Protein AF-A0A8H3SDI6-F1 (afdb_monomer_lite)

pLDDT: mean 90.59, std 8.36, range [41.56, 97.75]

Foldseek 3Di:
DPPFQCVLVVVLCVVLAFPDKDKDADDPVNVCVCVPVDDPVRPDDDPDRMDMDIHHPDCVSVVVSCVDPSCVPPNVVVCVVPPPPVPDDDDDDDDDDQDDPRDGPPDPPD

Organism: NCBI:txid91492

Secondary structure (DSSP, 8-state):
-TTTHHHHHHHHHHHHT--EEEEEE--TTTGGGGTTT--TT-------SEEEEEE-SSTHHHHHHHT-HHIIIIIHHHHTTT--TTT-----------EETTEE-S----

InterPro domains:
  IPR009799 EthD domain [PF07110] (3-85)
  IPR011008 Dimeric alpha-beta barrel [SSF54909] (2-93)

Sequence (110 aa):
MLNTHAPLVGKLLEKYGVLHWTMTHNTNMTRPLTDGLHDEQFIYTADYHCVVQFILPDIECFAKMQEDPFYIENIKPDHERFADTEKSKFMVGYYTKLMEDGRFMWPVAG

Structure (mmCIF, N/CA/C/O backbone):
data_AF-A0A8H3SDI6-F1
#
_entry.id   AF-A0A8H3SDI6-F1
#
loop_
_atom_site.group_PDB
_atom_site.id
_atom_site.type_symbol
_atom_site.label_atom_id
_atom_site.label_alt_id
_atom_site.label_comp_id
_atom_site.label_asym_id
_atom_site.label_entity_id
_atom_site.label_seq_id
_atom_site.pdbx_PDB_ins_code
_atom_site.Cartn_x
_atom_site.Cartn_y
_atom_site.Cartn_z
_atom_site.occupancy
_atom_site.B_iso_or_equiv
_atom_site.auth_seq_id
_atom_site.auth_comp_id
_atom_site.auth_asym_id
_atom_site.auth_atom_id
_atom_site.pdbx_PDB_model_num
ATOM 1 N N . MET A 1 1 ? 5.094 -9.347 6.951 1.00 82.94 1 MET A N 1
ATOM 2 C CA . MET A 1 1 ? 4.129 -8.882 5.926 1.00 82.94 1 MET A CA 1
ATOM 3 C C . MET A 1 1 ? 2.996 -9.896 5.726 1.00 82.94 1 MET A C 1
ATOM 5 O O . MET A 1 1 ? 2.128 -9.935 6.583 1.00 82.94 1 MET A O 1
ATOM 9 N N . LEU A 1 2 ? 2.989 -10.766 4.707 1.00 89.69 2 LEU A N 1
ATOM 10 C CA . LEU A 1 2 ? 1.787 -11.554 4.350 1.00 89.69 2 LEU A CA 1
ATOM 11 C C . LEU A 1 2 ? 1.304 -12.575 5.400 1.00 89.69 2 LEU A C 1
ATOM 13 O O . LEU A 1 2 ? 0.109 -12.695 5.625 1.00 89.69 2 LEU A O 1
ATOM 17 N N . ASN A 1 3 ? 2.207 -13.287 6.076 1.00 89.56 3 ASN A N 1
ATOM 18 C CA . ASN A 1 3 ? 1.811 -14.388 6.973 1.00 89.56 3 ASN A CA 1
ATOM 19 C C . ASN A 1 3 ? 1.565 -13.961 8.429 1.00 89.56 3 ASN A C 1
ATOM 21 O O . ASN A 1 3 ? 1.172 -14.781 9.252 1.00 89.56 3 ASN A O 1
ATOM 25 N N . THR A 1 4 ? 1.838 -12.699 8.767 1.00 89.69 4 THR A N 1
ATOM 26 C CA . THR A 1 4 ? 1.809 -12.216 10.160 1.00 89.69 4 THR A CA 1
ATOM 27 C C . THR A 1 4 ? 1.082 -10.888 10.248 1.00 89.69 4 THR A C 1
ATOM 29 O O . THR A 1 4 ? 0.039 -10.801 10.881 1.00 89.69 4 THR A O 1
ATOM 32 N N . HIS A 1 5 ? 1.587 -9.877 9.543 1.00 92.00 5 HIS A N 1
ATOM 33 C CA . HIS A 1 5 ? 1.020 -8.535 9.556 1.00 92.00 5 HIS A CA 1
ATOM 34 C C . HIS A 1 5 ? -0.351 -8.489 8.874 1.00 92.00 5 HIS A C 1
ATOM 36 O O . HIS A 1 5 ? -1.305 -7.916 9.399 1.00 92.00 5 HIS A O 1
ATOM 42 N N . ALA A 1 6 ? -0.465 -9.132 7.708 1.00 94.00 6 ALA A N 1
ATOM 43 C CA . ALA A 1 6 ? -1.643 -8.983 6.871 1.00 94.00 6 ALA A CA 1
ATOM 44 C C . ALA A 1 6 ? -2.953 -9.486 7.516 1.00 94.00 6 ALA A C 1
ATOM 46 O O . ALA A 1 6 ? -3.941 -8.754 7.469 1.00 94.00 6 ALA A O 1
ATOM 47 N N . PRO A 1 7 ? -2.987 -10.656 8.187 1.00 93.00 7 PRO A N 1
ATOM 48 C CA . PRO A 1 7 ? -4.182 -11.109 8.899 1.00 93.00 7 PRO A CA 1
ATOM 49 C C . PRO A 1 7 ? -4.605 -10.198 10.059 1.00 93.00 7 PRO A C 1
ATOM 51 O O . PRO A 1 7 ? -5.790 -10.145 10.387 1.00 93.00 7 PRO A O 1
ATOM 54 N N . LEU A 1 8 ? -3.654 -9.498 10.690 1.00 90.62 8 LEU A N 1
ATOM 55 C CA . LEU A 1 8 ? -3.934 -8.585 11.801 1.00 90.62 8 LEU A CA 1
ATOM 56 C C . LEU A 1 8 ? -4.573 -7.295 11.288 1.00 90.62 8 LEU A C 1
ATOM 58 O O . LEU A 1 8 ? -5.643 -6.907 11.754 1.00 90.62 8 LEU A O 1
ATOM 62 N N . VAL A 1 9 ? -3.941 -6.659 10.298 1.00 94.31 9 VAL A N 1
ATOM 63 C CA . VAL A 1 9 ? -4.419 -5.385 9.748 1.00 9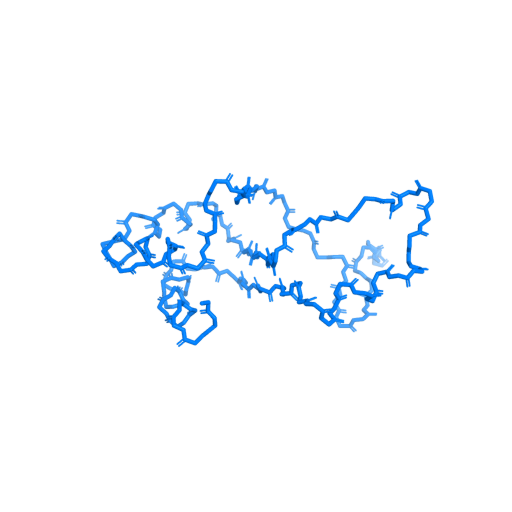4.31 9 VAL A CA 1
ATOM 64 C C . VAL A 1 9 ? -5.671 -5.558 8.897 1.00 94.31 9 VAL A C 1
ATOM 66 O O . VAL A 1 9 ? -6.555 -4.714 8.963 1.00 94.31 9 VAL A O 1
ATOM 69 N N . GLY A 1 10 ? -5.818 -6.685 8.191 1.00 95.25 10 GLY A N 1
ATOM 70 C CA . GLY A 1 10 ? -6.976 -6.967 7.340 1.00 95.25 10 GLY A 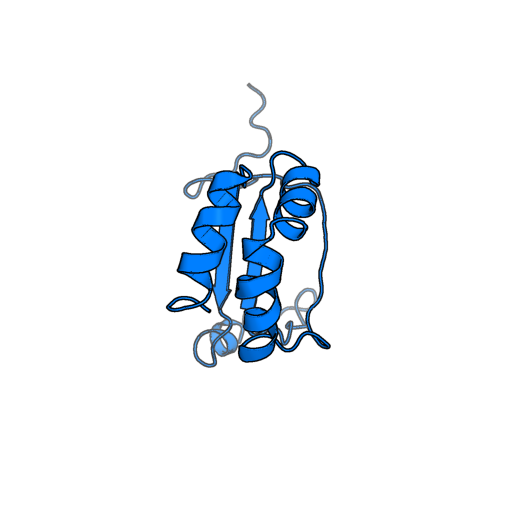CA 1
ATOM 71 C C . GLY A 1 10 ? -8.316 -6.829 8.065 1.00 95.25 10 GLY A C 1
ATOM 72 O O . GLY A 1 10 ? -9.232 -6.204 7.540 1.00 95.25 10 GLY A O 1
ATOM 73 N N . LYS A 1 11 ? -8.411 -7.321 9.308 1.00 93.56 11 LYS A N 1
ATOM 74 C CA . LYS A 1 11 ? -9.635 -7.202 10.121 1.00 93.56 11 LYS A CA 1
ATOM 75 C C . LYS A 1 11 ? -9.954 -5.760 10.511 1.00 93.56 11 LYS A C 1
ATOM 77 O O . LYS A 1 11 ? -11.121 -5.393 10.596 1.00 93.56 11 LYS A O 1
ATOM 82 N N . LEU A 1 12 ? -8.932 -4.941 10.762 1.00 95.81 12 LEU A N 1
ATOM 83 C CA . LEU A 1 12 ? -9.136 -3.523 11.049 1.00 95.81 12 LEU A CA 1
ATOM 84 C C . LEU A 1 12 ? -9.507 -2.741 9.790 1.00 95.81 12 LEU A C 1
ATOM 86 O O . LEU A 1 12 ? -10.429 -1.933 9.834 1.00 95.81 12 LEU A O 1
ATOM 90 N N . LEU A 1 13 ? -8.855 -3.019 8.662 1.00 96.31 13 LEU A N 1
ATOM 91 C CA . LEU A 1 13 ? -9.200 -2.411 7.377 1.00 96.31 13 LEU A CA 1
ATOM 92 C C . LEU A 1 13 ? -10.667 -2.688 7.019 1.00 96.31 13 LEU A C 1
ATOM 94 O O . LEU A 1 13 ? -11.389 -1.762 6.655 1.00 96.31 13 LEU A O 1
ATOM 98 N N . GLU A 1 14 ? -11.126 -3.931 7.205 1.00 96.38 14 GLU A N 1
ATOM 99 C CA . GLU A 1 14 ? -12.534 -4.311 7.047 1.00 96.38 14 GLU A CA 1
ATOM 100 C C . GLU A 1 14 ? -13.442 -3.548 8.023 1.00 96.38 14 GLU A C 1
ATOM 102 O O . GLU A 1 14 ? -14.398 -2.902 7.594 1.00 96.38 14 GLU A O 1
ATOM 107 N N . LYS A 1 15 ? -13.116 -3.554 9.325 1.00 96.81 15 LYS A N 1
ATOM 108 C CA . LYS A 1 15 ? -13.884 -2.855 10.372 1.00 96.81 15 LYS A CA 1
ATOM 109 C C . LYS A 1 15 ? -14.103 -1.372 10.057 1.00 96.81 15 LYS A C 1
ATOM 111 O O . LYS A 1 15 ? -15.176 -0.846 10.344 1.00 96.81 15 LYS A O 1
ATOM 116 N N . TYR A 1 16 ? -13.094 -0.700 9.507 1.00 97.19 16 TYR A N 1
ATOM 117 C CA . TYR A 1 16 ? -13.147 0.731 9.208 1.00 97.19 16 TYR A CA 1
ATOM 118 C C . TYR A 1 16 ? -13.610 1.048 7.778 1.00 97.19 16 TYR A C 1
ATOM 120 O O . TYR A 1 16 ? -13.789 2.217 7.449 1.00 97.19 16 TYR A O 1
ATOM 128 N N . GLY A 1 17 ? -13.897 0.038 6.952 1.00 96.75 17 GLY A N 1
ATOM 129 C CA . GLY A 1 17 ? -14.535 0.221 5.647 1.00 96.75 17 GLY A CA 1
ATOM 130 C C . GLY A 1 17 ? -13.577 0.548 4.502 1.00 96.75 17 GLY A C 1
ATOM 131 O O . GLY A 1 17 ? -13.983 1.184 3.532 1.00 96.75 17 GLY A O 1
ATOM 132 N N . VAL A 1 18 ? -12.314 0.125 4.588 1.00 97.06 18 VAL A N 1
ATOM 133 C CA . VAL A 1 18 ? -11.378 0.206 3.458 1.00 97.06 18 VAL A CA 1
ATOM 134 C C . VAL A 1 18 ? -11.906 -0.642 2.299 1.00 97.06 18 VAL A C 1
ATOM 136 O O . VAL A 1 18 ? -12.216 -1.818 2.470 1.00 97.06 18 VAL A O 1
ATOM 139 N N . LEU A 1 19 ? -12.010 -0.045 1.110 1.00 96.69 19 LEU A N 1
ATOM 140 C CA . LEU A 1 19 ? -12.671 -0.658 -0.049 1.00 96.69 19 LEU A CA 1
ATOM 141 C C . LEU A 1 19 ? -11.764 -1.635 -0.796 1.00 96.69 19 LEU A C 1
ATOM 143 O O . LEU A 1 19 ? -12.233 -2.589 -1.411 1.00 96.69 19 LEU A O 1
ATOM 147 N N . HIS A 1 20 ? -10.462 -1.367 -0.793 1.00 96.25 20 HIS A N 1
ATOM 148 C CA . HIS A 1 20 ? -9.487 -2.177 -1.504 1.00 96.25 20 HIS A CA 1
ATOM 149 C C . HIS A 1 20 ? -8.123 -2.063 -0.850 1.00 96.25 20 HIS A C 1
ATOM 151 O O . HIS A 1 20 ? -7.741 -0.989 -0.382 1.00 96.25 20 HIS A O 1
ATOM 157 N N . TRP A 1 21 ? -7.375 -3.158 -0.881 1.00 96.31 21 TRP A N 1
ATOM 158 C CA . TRP A 1 21 ? -6.016 -3.213 -0.382 1.00 96.31 21 TRP A CA 1
ATOM 159 C C . TRP A 1 21 ? -5.173 -4.155 -1.237 1.00 96.31 21 TRP A C 1
ATOM 161 O O . TRP A 1 21 ? -5.560 -5.300 -1.474 1.00 96.31 21 TRP A O 1
ATOM 171 N N . THR A 1 22 ? -4.013 -3.677 -1.684 1.00 96.06 22 THR A N 1
ATOM 172 C CA . THR A 1 22 ? -3.040 -4.471 -2.443 1.00 96.06 22 THR A CA 1
ATOM 173 C C . THR A 1 22 ? -1.627 -4.285 -1.926 1.00 96.06 22 THR A C 1
ATOM 175 O O . THR A 1 22 ? -1.280 -3.279 -1.302 1.00 96.06 22 THR A O 1
ATOM 178 N N . MET A 1 23 ? -0.796 -5.285 -2.218 1.00 95.00 23 MET A N 1
ATOM 179 C CA . MET A 1 23 ? 0.632 -5.278 -1.942 1.00 95.00 23 MET A CA 1
ATOM 180 C C . MET A 1 23 ? 1.382 -5.820 -3.157 1.00 95.00 23 MET A C 1
ATOM 182 O O . MET A 1 23 ? 1.253 -6.996 -3.498 1.00 95.00 23 MET A O 1
ATOM 186 N N . THR A 1 24 ? 2.195 -4.980 -3.786 1.00 94.62 24 THR A N 1
ATOM 187 C CA . THR A 1 24 ? 3.094 -5.385 -4.873 1.00 94.62 24 THR A CA 1
ATOM 188 C C . THR A 1 24 ? 4.495 -5.551 -4.311 1.00 94.62 24 THR A C 1
ATOM 190 O O . THR A 1 24 ? 5.046 -4.597 -3.771 1.00 94.62 24 THR A O 1
ATOM 193 N N . HIS A 1 25 ? 5.073 -6.747 -4.429 1.00 93.00 25 HIS A N 1
ATOM 194 C CA . HIS A 1 25 ? 6.406 -7.052 -3.907 1.00 93.00 25 HIS A CA 1
ATOM 195 C C . HIS A 1 25 ? 7.451 -7.000 -5.029 1.00 93.00 25 HIS A C 1
ATOM 197 O O . HIS A 1 25 ? 7.409 -7.784 -5.980 1.00 93.00 25 HIS A O 1
ATOM 203 N N . ASN A 1 26 ? 8.430 -6.111 -4.882 1.00 91.75 26 ASN A N 1
ATOM 204 C CA . ASN A 1 26 ? 9.546 -5.946 -5.809 1.00 91.75 26 ASN A CA 1
ATOM 205 C C . ASN A 1 26 ? 10.709 -6.828 -5.344 1.00 91.75 26 ASN A C 1
ATOM 207 O O . ASN A 1 26 ? 11.597 -6.404 -4.600 1.00 91.75 26 ASN A O 1
ATOM 211 N N . THR A 1 27 ? 10.656 -8.095 -5.739 1.00 90.88 27 THR A N 1
ATOM 212 C CA . THR A 1 27 ? 11.626 -9.124 -5.352 1.00 90.88 27 THR A CA 1
ATOM 213 C C . THR A 1 27 ? 12.867 -9.085 -6.242 1.00 90.88 27 THR A C 1
ATOM 215 O O . THR A 1 27 ? 12.848 -8.521 -7.335 1.00 90.88 27 THR A O 1
ATOM 218 N N . ASN A 1 28 ? 13.927 -9.785 -5.834 1.00 90.88 28 ASN A N 1
ATOM 219 C CA . ASN A 1 28 ? 15.104 -9.990 -6.685 1.00 90.88 28 ASN A CA 1
ATOM 220 C C . ASN A 1 28 ? 14.782 -10.728 -7.997 1.00 90.88 28 ASN A C 1
ATOM 222 O O . ASN A 1 28 ? 15.575 -10.659 -8.926 1.00 90.88 28 ASN A O 1
ATOM 226 N N . MET A 1 29 ? 13.635 -11.415 -8.089 1.00 91.88 29 MET A N 1
ATOM 227 C CA . MET A 1 29 ? 13.195 -12.060 -9.329 1.00 91.88 29 MET A CA 1
ATOM 228 C C . MET A 1 29 ? 12.395 -11.130 -10.241 1.00 91.88 29 MET A C 1
ATOM 230 O O . MET A 1 29 ? 12.454 -11.286 -11.454 1.00 91.88 29 MET A O 1
ATOM 234 N N . THR A 1 30 ? 11.636 -10.180 -9.684 1.00 91.19 30 THR A N 1
ATOM 235 C CA . THR A 1 30 ? 10.790 -9.279 -10.483 1.00 91.19 30 THR A CA 1
ATOM 236 C C . THR A 1 30 ? 11.515 -8.009 -10.905 1.00 91.19 30 THR A C 1
ATOM 238 O O . THR A 1 30 ? 11.199 -7.475 -11.960 1.00 91.19 30 THR A O 1
ATOM 241 N N . ARG A 1 31 ? 12.516 -7.547 -10.141 1.00 88.88 31 ARG A N 1
ATOM 242 C CA . ARG A 1 31 ? 13.315 -6.363 -10.500 1.00 88.88 31 ARG A CA 1
ATOM 243 C C . ARG A 1 31 ? 14.013 -6.490 -11.863 1.00 88.88 31 ARG A C 1
ATOM 245 O O . ARG A 1 31 ? 13.849 -5.572 -12.648 1.00 88.88 31 ARG A O 1
ATOM 252 N N . PRO A 1 32 ? 14.687 -7.603 -12.216 1.00 89.75 32 PRO A N 1
ATOM 253 C CA . PRO A 1 32 ? 15.302 -7.735 -13.541 1.00 89.75 32 PRO A CA 1
ATOM 254 C C . PRO A 1 32 ? 14.296 -7.744 -14.701 1.00 89.75 32 PRO A C 1
ATOM 256 O O . PRO A 1 32 ? 14.685 -7.581 -15.847 1.00 89.75 32 PRO A O 1
ATOM 259 N N . LEU A 1 33 ? 12.991 -7.920 -14.446 1.00 89.44 33 LEU A N 1
ATOM 260 C CA . LEU A 1 33 ? 11.977 -7.865 -15.508 1.00 89.44 33 LEU A CA 1
ATOM 261 C C . LEU A 1 33 ? 11.764 -6.445 -16.050 1.00 89.44 33 LEU A C 1
ATOM 263 O O . LEU A 1 33 ? 11.110 -6.288 -17.077 1.00 89.44 33 LEU A O 1
ATOM 267 N N . THR A 1 34 ? 12.296 -5.417 -15.379 1.00 86.00 34 THR A N 1
ATOM 268 C CA . THR A 1 34 ? 12.347 -4.061 -15.937 1.00 86.00 34 THR A CA 1
ATOM 269 C C . THR A 1 34 ? 13.465 -3.894 -16.964 1.00 86.00 34 THR A C 1
ATOM 271 O O . THR A 1 34 ? 13.460 -2.912 -17.707 1.00 86.00 34 THR A O 1
ATOM 274 N N . ASP A 1 35 ? 14.411 -4.836 -17.038 1.00 85.19 35 ASP A N 1
ATOM 275 C CA . ASP A 1 35 ? 15.512 -4.782 -17.994 1.00 85.19 35 ASP A CA 1
ATOM 276 C C . ASP A 1 35 ? 14.944 -4.836 -19.421 1.00 85.19 35 ASP A C 1
ATOM 278 O O . ASP A 1 35 ? 14.289 -5.795 -19.827 1.00 85.19 35 ASP A O 1
ATOM 282 N N . GLY A 1 36 ? 15.171 -3.768 -20.188 1.00 82.25 36 GLY A N 1
ATOM 283 C CA . GLY A 1 36 ? 14.639 -3.611 -21.545 1.00 82.25 36 GLY A CA 1
ATOM 284 C C . GLY A 1 36 ? 13.281 -2.905 -21.643 1.00 82.25 36 GLY A C 1
ATOM 285 O O . GLY A 1 36 ? 12.821 -2.680 -22.759 1.00 82.25 36 GLY A O 1
ATOM 286 N N . LEU A 1 37 ? 12.662 -2.514 -20.522 1.00 85.69 37 LEU A N 1
ATOM 287 C CA . LEU A 1 37 ? 11.465 -1.655 -20.508 1.00 85.69 37 LEU A CA 1
ATOM 288 C C . LEU A 1 37 ? 11.795 -0.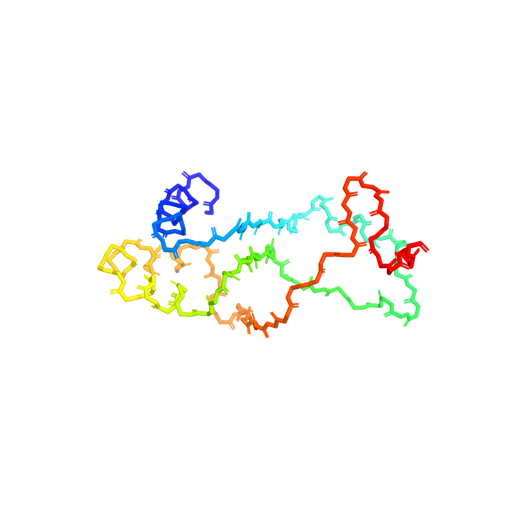161 -20.351 1.00 85.69 37 LEU A C 1
ATOM 290 O O . LEU A 1 37 ? 10.908 0.677 -20.489 1.00 85.69 37 LEU A O 1
ATOM 294 N N . HIS A 1 38 ? 13.049 0.175 -20.043 1.00 84.25 38 HIS A N 1
ATOM 295 C CA . HIS A 1 38 ? 13.489 1.559 -19.892 1.00 84.25 38 HIS A CA 1
ATOM 296 C C . HIS A 1 38 ? 13.689 2.224 -21.261 1.00 84.25 38 HIS A C 1
ATOM 298 O O . HIS A 1 38 ? 14.438 1.723 -22.101 1.00 84.25 38 HIS A O 1
ATOM 304 N N . ASP A 1 39 ? 13.069 3.384 -21.446 1.00 84.25 39 ASP A N 1
ATOM 305 C CA . ASP A 1 39 ? 13.365 4.344 -22.510 1.00 84.25 39 ASP A CA 1
ATOM 306 C C . ASP A 1 39 ? 13.776 5.693 -21.891 1.00 84.25 39 ASP A C 1
ATOM 308 O O . ASP A 1 39 ? 13.970 5.793 -20.679 1.00 84.25 39 ASP A O 1
ATOM 312 N N . GLU A 1 40 ? 13.903 6.744 -22.705 1.00 85.06 40 GLU A N 1
ATOM 313 C CA . GLU A 1 40 ? 14.267 8.091 -22.239 1.00 85.06 40 GLU A CA 1
ATOM 314 C C . GLU A 1 40 ? 13.300 8.671 -21.184 1.00 85.06 40 GLU A C 1
ATOM 316 O O . GLU A 1 40 ? 13.691 9.543 -20.409 1.00 85.06 40 GLU A O 1
ATOM 321 N N . GLN A 1 41 ? 12.055 8.189 -21.124 1.00 83.88 41 GLN A N 1
ATOM 322 C CA . GLN A 1 41 ? 11.024 8.633 -20.184 1.00 83.88 41 GLN A CA 1
ATOM 323 C C . GLN A 1 41 ? 10.988 7.786 -18.901 1.00 83.88 41 GLN A C 1
ATOM 325 O O . GLN A 1 41 ? 10.567 8.285 -17.855 1.00 83.88 41 GLN A O 1
ATOM 330 N N . PHE A 1 42 ? 11.467 6.538 -18.943 1.00 82.12 42 PHE A N 1
ATOM 331 C CA . PHE A 1 42 ? 11.409 5.579 -17.828 1.00 82.12 42 PHE A CA 1
ATOM 332 C C . PHE A 1 42 ? 12.791 5.110 -17.352 1.00 82.12 42 PHE A C 1
ATOM 334 O O . PHE A 1 42 ? 13.013 3.928 -17.103 1.00 82.12 42 PHE A O 1
ATOM 341 N N . ILE A 1 43 ? 13.731 6.045 -17.198 1.00 82.31 43 ILE A N 1
ATOM 342 C CA . ILE A 1 43 ? 15.120 5.735 -16.812 1.00 82.31 43 ILE A CA 1
ATOM 343 C C . ILE A 1 43 ? 15.323 5.437 -15.319 1.00 82.31 43 ILE A C 1
ATOM 345 O O . ILE A 1 43 ? 16.334 4.842 -14.947 1.00 82.31 43 ILE A O 1
ATOM 349 N N . TYR A 1 44 ? 14.409 5.877 -14.447 1.00 84.25 44 TYR A N 1
ATOM 350 C CA . TYR A 1 44 ? 14.570 5.752 -12.998 1.00 84.25 44 TYR A CA 1
ATOM 351 C C . TYR A 1 44 ? 13.672 4.660 -12.430 1.00 84.25 44 TYR A C 1
ATOM 353 O O . TYR A 1 44 ? 12.448 4.719 -12.537 1.00 84.25 44 TYR A O 1
ATOM 361 N N . THR A 1 45 ? 14.285 3.701 -11.744 1.00 83.50 45 THR A N 1
ATOM 362 C CA . THR A 1 45 ? 13.570 2.658 -11.012 1.00 83.50 45 THR A CA 1
ATOM 363 C C . THR A 1 45 ? 13.506 3.012 -9.531 1.00 83.50 45 THR A C 1
ATOM 365 O O . THR A 1 45 ? 14.508 3.389 -8.924 1.00 83.50 45 THR A O 1
ATOM 368 N N . ALA A 1 46 ? 12.330 2.855 -8.926 1.00 87.62 46 ALA A N 1
ATOM 369 C CA . ALA A 1 46 ? 12.189 2.998 -7.485 1.00 87.62 46 ALA A CA 1
ATOM 370 C C . ALA A 1 46 ? 12.844 1.816 -6.748 1.00 87.62 46 ALA A C 1
ATOM 372 O O . ALA A 1 46 ? 12.670 0.646 -7.106 1.00 87.62 46 ALA A O 1
ATOM 373 N N . ASP A 1 47 ? 13.563 2.104 -5.668 1.00 88.56 47 ASP A N 1
ATOM 374 C CA . ASP A 1 47 ? 14.271 1.102 -4.871 1.00 88.56 47 ASP A CA 1
ATOM 375 C C . ASP A 1 47 ? 13.384 0.432 -3.802 1.00 88.56 47 ASP A C 1
ATOM 377 O O . ASP A 1 47 ? 13.834 -0.473 -3.099 1.00 88.56 47 ASP A O 1
ATOM 381 N N . TYR A 1 48 ? 12.089 0.759 -3.737 1.00 92.00 48 TYR A N 1
ATOM 382 C CA . TYR A 1 48 ? 11.145 0.159 -2.789 1.00 92.00 48 TYR A CA 1
ATOM 383 C C . TYR A 1 48 ? 10.972 -1.352 -2.986 1.00 92.00 48 TYR A C 1
ATOM 385 O O . TYR A 1 48 ? 10.783 -1.828 -4.104 1.00 92.00 48 TYR A O 1
ATOM 393 N N . HIS A 1 49 ? 10.970 -2.105 -1.883 1.00 90.62 49 HIS A N 1
ATOM 394 C CA . HIS A 1 49 ? 10.736 -3.558 -1.868 1.00 90.62 49 HIS A CA 1
ATOM 395 C C . HIS A 1 49 ? 9.254 -3.939 -1.921 1.00 90.62 49 HIS A C 1
ATOM 397 O O . HIS A 1 49 ? 8.914 -5.066 -2.279 1.00 90.62 49 HIS A O 1
ATOM 403 N N . CYS A 1 50 ? 8.370 -3.017 -1.546 1.00 92.94 50 CYS A N 1
ATOM 404 C CA . CYS A 1 50 ? 6.934 -3.227 -1.562 1.00 92.94 50 CYS A CA 1
ATOM 405 C C . CYS A 1 50 ? 6.215 -1.907 -1.835 1.00 92.94 50 CYS A C 1
ATOM 407 O O . CYS A 1 50 ? 6.615 -0.868 -1.313 1.00 92.94 50 CYS A O 1
ATOM 409 N N . VAL A 1 51 ? 5.129 -1.969 -2.598 1.00 94.69 51 VAL A N 1
ATOM 410 C CA . VAL A 1 51 ? 4.152 -0.886 -2.736 1.00 94.69 51 VAL A CA 1
ATOM 411 C C . VAL A 1 51 ? 2.843 -1.376 -2.138 1.00 94.69 51 VAL A C 1
ATOM 413 O O . VAL A 1 51 ? 2.343 -2.428 -2.534 1.00 94.69 51 VAL A O 1
ATOM 416 N N . VAL A 1 52 ? 2.311 -0.635 -1.171 1.00 94.75 52 VAL A N 1
ATOM 417 C CA . VAL A 1 52 ? 1.011 -0.912 -0.552 1.00 94.75 52 VAL A CA 1
ATOM 418 C C . VAL A 1 52 ? 0.041 0.171 -0.994 1.00 94.75 52 VAL A C 1
ATOM 420 O O . VAL A 1 52 ? 0.374 1.352 -0.923 1.00 94.75 52 VAL A O 1
ATOM 423 N N . GLN A 1 53 ? -1.141 -0.222 -1.458 1.00 96.38 53 GLN A N 1
ATOM 424 C CA . GLN A 1 53 ? -2.179 0.723 -1.864 1.00 96.38 53 GLN A CA 1
ATOM 425 C C . GLN A 1 53 ? -3.477 0.416 -1.137 1.00 96.38 53 GLN A C 1
ATOM 427 O O . GLN A 1 53 ? -3.852 -0.747 -0.987 1.00 96.38 53 GLN A O 1
ATOM 432 N N . PHE A 1 54 ? -4.166 1.478 -0.732 1.00 97.06 54 PHE A N 1
ATOM 433 C CA . PHE A 1 54 ? -5.502 1.417 -0.166 1.00 97.06 54 PHE A CA 1
ATOM 434 C C . PHE A 1 54 ? -6.437 2.291 -0.994 1.00 97.06 54 PHE A C 1
ATOM 436 O O . PHE A 1 54 ? -6.079 3.414 -1.349 1.00 97.06 54 PHE A O 1
ATOM 443 N N . ILE A 1 55 ? -7.638 1.789 -1.274 1.00 97.12 55 ILE A N 1
ATOM 444 C CA . ILE A 1 55 ? -8.744 2.619 -1.753 1.00 97.12 55 ILE A CA 1
ATOM 445 C C . ILE A 1 55 ? -9.677 2.813 -0.574 1.00 97.12 55 ILE A C 1
ATOM 447 O O . ILE A 1 55 ? -10.180 1.849 0.005 1.00 97.12 55 ILE A O 1
ATOM 451 N N . LEU A 1 56 ? -9.871 4.071 -0.215 1.00 96.69 56 LEU A N 1
ATOM 452 C CA . LEU A 1 56 ? -10.654 4.478 0.936 1.00 96.69 56 LEU A CA 1
ATOM 453 C C . LEU A 1 56 ? -11.955 5.119 0.440 1.00 96.69 56 LEU A C 1
ATOM 455 O O . LEU A 1 56 ? -11.925 5.807 -0.583 1.00 96.69 56 LEU A O 1
ATOM 459 N N . PRO A 1 57 ? -13.083 4.934 1.145 1.00 95.81 57 PRO A N 1
ATOM 460 C CA . PRO A 1 57 ? -14.287 5.709 0.863 1.00 95.81 57 PRO A CA 1
ATOM 461 C C . PRO A 1 57 ? -14.085 7.190 1.221 1.00 95.81 57 PRO A C 1
ATOM 463 O O . PRO A 1 57 ? -14.640 8.067 0.570 1.00 95.81 57 PRO A O 1
ATOM 466 N N . ASP A 1 58 ? 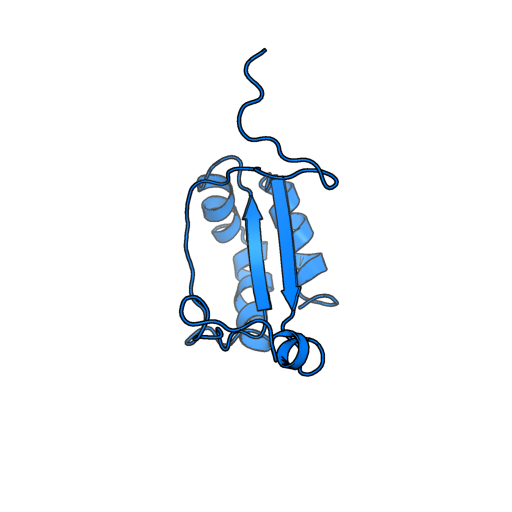-13.276 7.449 2.249 1.00 95.19 58 ASP A N 1
ATOM 467 C CA . ASP A 1 58 ? -12.852 8.760 2.729 1.00 95.19 58 ASP A CA 1
ATOM 468 C C . ASP A 1 58 ? -11.592 8.592 3.602 1.00 95.19 58 ASP A C 1
ATOM 470 O O . ASP A 1 58 ? -11.361 7.510 4.146 1.00 95.19 58 ASP A O 1
ATOM 474 N N . ILE A 1 59 ? -10.765 9.629 3.751 1.00 95.44 59 ILE A N 1
ATOM 475 C CA . ILE A 1 59 ? -9.511 9.538 4.517 1.00 95.44 59 ILE A CA 1
ATOM 476 C C . ILE A 1 59 ? -9.736 9.261 6.016 1.00 95.44 59 ILE A C 1
ATOM 478 O O . ILE A 1 59 ? -8.899 8.611 6.649 1.00 95.44 59 ILE A O 1
ATOM 482 N N . GLU A 1 60 ? -10.883 9.657 6.578 1.00 96.00 60 GLU A N 1
ATOM 483 C CA . GLU A 1 60 ? -11.202 9.488 8.000 1.00 96.00 60 GLU A CA 1
ATOM 484 C C . GLU A 1 60 ? -11.287 8.021 8.428 1.00 96.00 60 GLU A C 1
ATOM 486 O O . GLU A 1 60 ? -11.067 7.706 9.598 1.00 96.00 60 GLU A O 1
ATOM 491 N N . CYS A 1 61 ? -11.578 7.091 7.509 1.00 95.12 61 CYS A N 1
ATOM 492 C CA . CYS A 1 61 ? -11.563 5.668 7.857 1.00 95.12 61 CYS A CA 1
ATOM 493 C C . CYS A 1 61 ? -10.169 5.212 8.307 1.00 95.12 61 CYS A C 1
ATOM 495 O O . CYS A 1 61 ? -10.040 4.455 9.269 1.00 95.12 61 CYS A O 1
ATOM 497 N N . PHE A 1 62 ? -9.123 5.727 7.657 1.00 94.44 62 PHE A N 1
ATOM 498 C CA . PHE A 1 62 ? -7.747 5.393 7.982 1.00 94.44 62 PHE A CA 1
ATOM 499 C C . PHE A 1 62 ? -7.305 6.106 9.262 1.00 94.44 62 PHE A C 1
ATOM 501 O O . PHE A 1 62 ? -6.677 5.479 10.111 1.00 94.44 62 PHE A O 1
ATOM 508 N N . ALA A 1 63 ? -7.698 7.372 9.449 1.00 95.69 63 ALA A N 1
ATOM 509 C CA . ALA A 1 63 ? -7.419 8.117 10.679 1.00 95.69 63 ALA A CA 1
ATOM 510 C C . ALA A 1 63 ? -8.020 7.420 11.913 1.00 95.69 63 ALA A C 1
ATOM 512 O O . ALA A 1 63 ? -7.304 7.105 12.861 1.00 95.69 63 ALA A O 1
ATOM 513 N N . LYS A 1 64 ? -9.307 7.053 11.858 1.00 96.75 64 LYS A N 1
ATOM 514 C CA . LYS A 1 64 ? -9.985 6.332 12.949 1.00 96.75 64 LYS A CA 1
ATOM 515 C C . LYS A 1 64 ? -9.405 4.943 13.202 1.00 96.75 64 LYS A C 1
ATOM 517 O O . LYS A 1 64 ? -9.389 4.489 14.342 1.00 96.75 64 LYS A O 1
ATOM 522 N N . MET A 1 65 ? -8.926 4.264 12.159 1.00 96.12 65 MET A N 1
ATOM 523 C CA . MET A 1 65 ? -8.215 2.996 12.318 1.00 96.12 65 MET A CA 1
ATOM 524 C C . MET A 1 65 ? -6.913 3.182 13.104 1.00 96.12 65 MET A C 1
ATOM 526 O O . MET A 1 65 ? -6.588 2.346 13.943 1.00 96.12 6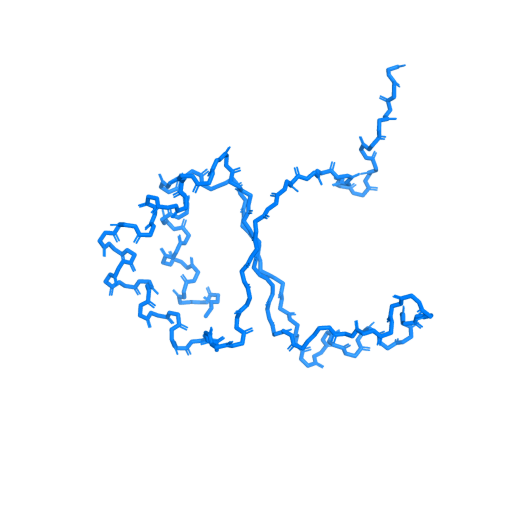5 MET A O 1
ATOM 530 N N . GLN A 1 66 ? -6.175 4.269 12.864 1.00 94.38 66 GLN A N 1
ATOM 531 C CA . GLN A 1 66 ? -4.923 4.545 13.574 1.00 94.38 66 GLN A CA 1
ATOM 532 C C . GLN A 1 66 ? -5.120 4.871 15.063 1.00 94.38 66 GLN A C 1
ATOM 534 O O . GLN A 1 66 ? -4.180 4.724 15.845 1.00 94.38 66 GLN A O 1
ATOM 539 N N . GLU A 1 67 ? -6.327 5.276 15.455 1.00 97.38 67 GLU A N 1
ATOM 540 C CA . GLU A 1 67 ? -6.726 5.511 16.846 1.00 97.38 67 GLU A CA 1
ATOM 541 C C . GLU A 1 67 ? -7.235 4.242 17.555 1.00 97.38 67 GLU A C 1
ATOM 543 O O . GLU A 1 67 ? -7.426 4.253 18.772 1.00 97.38 67 GLU A O 1
ATOM 548 N N . ASP A 1 68 ? -7.455 3.138 16.830 1.00 97.75 68 ASP A N 1
ATOM 549 C CA . ASP A 1 68 ? -7.951 1.892 17.416 1.00 97.75 68 ASP A CA 1
ATOM 550 C C . ASP A 1 68 ? -6.934 1.324 18.431 1.00 97.75 68 ASP A C 1
ATOM 552 O O . ASP A 1 68 ? -5.757 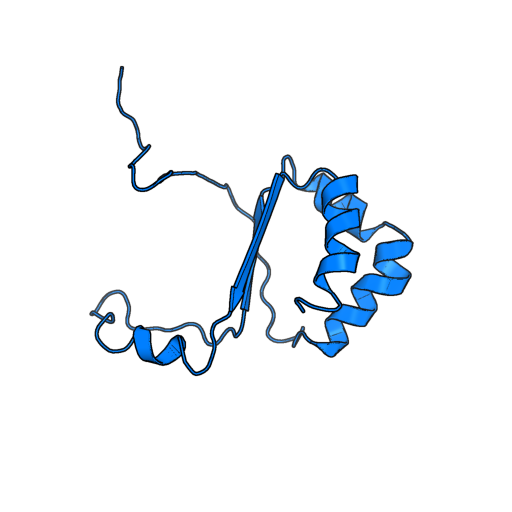1.159 18.088 1.00 97.75 68 ASP A O 1
ATOM 556 N N . PRO A 1 69 ? -7.350 0.962 19.662 1.00 97.50 69 PRO A N 1
ATOM 557 C CA . PRO A 1 69 ? -6.447 0.370 20.649 1.00 97.50 69 PRO A CA 1
ATOM 558 C C . PRO A 1 69 ? -5.704 -0.862 20.122 1.00 97.50 69 PRO A C 1
ATOM 560 O O . PRO A 1 69 ? -4.503 -1.004 20.342 1.00 97.50 69 PRO A O 1
ATOM 563 N N . PHE A 1 70 ? -6.373 -1.715 19.339 1.00 95.88 70 PHE A N 1
ATOM 564 C CA . PHE A 1 70 ? -5.740 -2.877 18.725 1.00 95.88 70 PHE A CA 1
ATOM 565 C C . PHE A 1 70 ? -4.656 -2.466 17.725 1.00 95.88 70 PHE A C 1
ATOM 567 O O . PHE A 1 70 ? -3.595 -3.095 17.690 1.00 95.88 70 PHE A O 1
ATOM 574 N N . TYR A 1 71 ? -4.887 -1.406 16.940 1.00 96.00 71 TYR A N 1
ATOM 575 C CA . TYR A 1 71 ? -3.870 -0.864 16.038 1.00 96.00 71 TYR A CA 1
ATOM 576 C C . TYR A 1 71 ? -2.650 -0.383 16.824 1.00 96.00 71 TYR A C 1
ATOM 578 O O . TYR A 1 71 ? -1.523 -0.765 16.505 1.00 96.00 71 TYR A O 1
ATOM 586 N N . ILE A 1 72 ? -2.876 0.417 17.867 1.00 96.12 72 ILE A N 1
ATOM 587 C CA . ILE A 1 72 ? -1.820 1.023 18.682 1.00 96.12 72 ILE A CA 1
ATOM 588 C C . ILE A 1 72 ? -0.983 -0.047 19.392 1.00 96.12 72 ILE A C 1
ATOM 590 O O . ILE A 1 72 ? 0.244 0.038 19.387 1.00 96.12 72 ILE A O 1
ATOM 594 N N . GLU A 1 73 ? -1.630 -1.057 19.972 1.00 95.94 73 GLU A N 1
ATOM 595 C CA . GLU A 1 73 ? -0.975 -2.076 20.795 1.00 95.94 73 GLU A CA 1
ATOM 596 C C . GLU A 1 73 ? -0.323 -3.195 19.974 1.00 95.94 73 GLU A C 1
ATOM 598 O O . GLU A 1 73 ? 0.714 -3.722 20.375 1.00 95.94 73 GLU A O 1
ATOM 603 N N . ASN A 1 74 ? -0.909 -3.572 18.830 1.00 92.31 74 ASN A N 1
ATOM 604 C CA . ASN A 1 74 ? -0.517 -4.790 18.110 1.00 92.31 74 ASN A CA 1
ATOM 605 C C . ASN A 1 74 ? 0.041 -4.524 16.709 1.00 92.31 74 ASN A C 1
ATOM 607 O O . ASN A 1 74 ? 0.974 -5.206 16.292 1.00 92.31 74 ASN A O 1
ATOM 611 N N . ILE A 1 75 ? -0.513 -3.559 15.969 1.00 92.44 75 ILE A N 1
ATOM 612 C CA . ILE A 1 75 ? -0.167 -3.352 14.552 1.00 92.44 75 ILE A CA 1
ATOM 613 C C . ILE A 1 75 ? 0.981 -2.365 14.395 1.00 92.44 75 ILE A C 1
ATOM 615 O O . ILE A 1 75 ? 1.955 -2.656 13.702 1.00 92.44 75 ILE A O 1
ATOM 619 N N . LYS A 1 76 ? 0.892 -1.209 15.055 1.00 91.44 76 LYS A N 1
ATOM 620 C CA . LYS A 1 76 ? 1.915 -0.165 14.973 1.00 91.44 76 LYS A CA 1
ATOM 621 C C . LYS A 1 76 ? 3.310 -0.683 15.367 1.00 91.44 76 LYS A C 1
ATOM 623 O O . LYS A 1 76 ? 4.236 -0.414 14.606 1.00 91.44 76 LYS A O 1
ATOM 628 N N . PRO A 1 77 ? 3.490 -1.468 16.451 1.00 91.12 77 PRO A N 1
ATOM 629 C CA . PRO A 1 77 ? 4.799 -2.033 16.791 1.00 91.12 77 PRO A CA 1
ATOM 630 C C . PRO A 1 77 ? 5.271 -3.111 15.804 1.00 91.12 77 PRO A C 1
ATOM 632 O O . PRO A 1 77 ? 6.467 -3.343 15.655 1.00 91.12 77 PRO A O 1
ATOM 635 N N . ASP A 1 78 ? 4.348 -3.791 15.116 1.00 90.25 78 ASP A N 1
ATOM 636 C CA . ASP A 1 78 ? 4.699 -4.816 14.129 1.00 90.25 78 ASP A CA 1
ATOM 637 C C . ASP A 1 78 ? 5.324 -4.206 12.865 1.00 90.25 78 ASP A C 1
ATOM 639 O O . ASP A 1 78 ? 6.171 -4.848 12.244 1.00 90.25 78 ASP A O 1
ATOM 643 N N . HIS A 1 79 ? 4.989 -2.954 12.518 1.00 87.25 79 HIS A N 1
ATOM 644 C CA . HIS A 1 79 ? 5.613 -2.238 11.397 1.00 87.25 79 HIS A CA 1
ATOM 645 C C . HIS A 1 79 ? 7.139 -2.185 11.513 1.00 87.25 79 HIS A C 1
ATOM 647 O O . HIS A 1 79 ? 7.830 -2.421 10.525 1.00 87.25 79 HIS A O 1
ATOM 653 N N . GLU A 1 80 ? 7.677 -1.963 12.713 1.00 84.50 80 GLU A N 1
ATOM 654 C CA . GLU A 1 80 ? 9.126 -1.867 12.950 1.00 84.50 80 GLU A CA 1
ATOM 655 C C . GLU A 1 80 ? 9.870 -3.181 12.666 1.00 84.50 80 GLU A C 1
ATOM 657 O O . GLU A 1 80 ? 11.083 -3.188 12.472 1.00 84.50 80 GLU A O 1
ATOM 662 N N . ARG A 1 81 ? 9.159 -4.313 12.602 1.00 86.94 81 ARG A N 1
ATOM 663 C CA . ARG A 1 81 ? 9.766 -5.626 12.348 1.00 86.94 81 ARG A CA 1
ATOM 664 C C . ARG A 1 81 ? 10.012 -5.910 10.874 1.00 86.94 81 ARG A C 1
ATOM 666 O O . ARG A 1 81 ? 10.788 -6.809 10.558 1.00 86.94 81 ARG A O 1
ATOM 673 N N . PHE A 1 82 ? 9.306 -5.230 9.974 1.00 83.62 82 PHE A N 1
ATOM 674 C CA . PHE A 1 82 ? 9.370 -5.536 8.542 1.00 83.62 82 PHE A CA 1
ATOM 675 C C . PHE A 1 82 ? 9.513 -4.313 7.641 1.00 83.62 82 PHE A C 1
ATOM 677 O O . PHE A 1 82 ? 9.872 -4.481 6.475 1.00 83.62 82 PHE A O 1
ATOM 684 N N . ALA A 1 83 ? 9.198 -3.117 8.132 1.00 87.69 83 ALA A N 1
ATOM 685 C CA . ALA A 1 83 ? 9.287 -1.886 7.371 1.00 87.69 83 ALA A CA 1
ATOM 686 C C . ALA A 1 83 ? 10.477 -1.054 7.850 1.00 87.69 83 ALA A C 1
ATOM 688 O O . ALA A 1 83 ? 10.639 -0.790 9.038 1.00 87.69 83 ALA A O 1
ATOM 689 N N . ASP A 1 84 ? 11.273 -0.589 6.892 1.00 88.75 84 ASP A N 1
ATOM 690 C CA . ASP A 1 84 ? 12.184 0.531 7.102 1.00 88.75 84 ASP A CA 1
ATOM 691 C C . ASP A 1 84 ? 11.343 1.815 7.072 1.00 88.75 84 ASP A C 1
ATOM 693 O O . ASP A 1 84 ? 10.956 2.317 6.009 1.00 88.75 84 ASP A O 1
ATOM 697 N N . THR A 1 85 ? 10.962 2.294 8.254 1.00 84.69 85 THR A N 1
ATOM 698 C CA . THR A 1 85 ? 10.068 3.447 8.402 1.00 84.69 85 THR A CA 1
ATOM 699 C C . THR A 1 85 ? 10.740 4.767 8.019 1.00 84.69 85 THR A C 1
ATOM 701 O O . THR A 1 85 ? 10.032 5.702 7.653 1.00 84.69 85 THR A O 1
ATOM 704 N N . GLU A 1 86 ? 12.076 4.840 7.993 1.00 87.56 86 GLU A N 1
ATOM 705 C CA . GLU A 1 86 ? 12.825 6.025 7.546 1.00 87.56 86 GLU A CA 1
ATOM 706 C C . GLU A 1 86 ? 12.780 6.184 6.019 1.00 87.56 86 GLU A C 1
ATOM 708 O O . GLU A 1 86 ? 12.666 7.296 5.485 1.00 87.56 86 GLU A O 1
ATOM 713 N N . LYS A 1 87 ? 12.832 5.060 5.295 1.00 90.62 87 LYS A N 1
ATOM 714 C CA . LYS A 1 87 ? 12.741 5.039 3.825 1.00 90.62 87 LYS A CA 1
ATOM 715 C C . LYS A 1 87 ? 11.316 4.950 3.297 1.00 90.62 87 LYS A C 1
ATOM 717 O O . LYS A 1 87 ? 11.087 5.240 2.123 1.00 90.62 87 LYS A O 1
ATOM 722 N N . SER A 1 88 ? 10.357 4.591 4.145 1.00 91.75 88 SER A N 1
ATOM 723 C CA . SER A 1 88 ? 8.943 4.544 3.778 1.00 91.75 88 SER A CA 1
ATOM 724 C C . SER A 1 88 ? 8.430 5.929 3.380 1.00 91.75 88 SER A C 1
ATOM 726 O O . SER A 1 88 ? 8.651 6.919 4.076 1.00 91.75 88 SER A O 1
ATOM 728 N N . LYS A 1 89 ? 7.723 6.007 2.249 1.00 93.62 89 LYS A N 1
ATOM 729 C CA . LYS A 1 89 ? 7.052 7.226 1.780 1.00 93.62 89 LYS A CA 1
ATOM 730 C C . LYS A 1 89 ? 5.545 7.007 1.766 1.00 93.62 89 LYS A C 1
ATOM 732 O O . LYS A 1 89 ? 5.077 5.943 1.368 1.00 93.62 89 LYS A O 1
ATOM 737 N N . PHE A 1 90 ? 4.799 8.019 2.196 1.00 92.62 90 PHE A N 1
ATOM 738 C CA . PHE A 1 90 ? 3.341 7.998 2.259 1.00 92.62 90 PHE A CA 1
ATOM 739 C C . PHE A 1 90 ? 2.770 9.111 1.382 1.00 92.62 90 PHE A C 1
ATOM 741 O O . PHE A 1 90 ? 3.266 10.237 1.410 1.00 92.62 90 PHE A O 1
ATOM 748 N N . MET A 1 91 ? 1.736 8.799 0.604 1.00 95.31 91 MET A N 1
ATOM 749 C CA . MET A 1 91 ? 1.030 9.765 -0.236 1.00 95.31 91 MET A CA 1
ATOM 750 C C . MET A 1 91 ? -0.470 9.475 -0.253 1.00 95.31 91 MET A C 1
ATOM 752 O O . MET A 1 91 ? -0.888 8.330 -0.089 1.00 95.31 91 MET A O 1
ATOM 756 N N . VAL A 1 92 ? -1.264 10.516 -0.495 1.00 96.12 92 VAL A N 1
ATOM 757 C CA . VAL A 1 92 ? -2.721 10.444 -0.650 1.00 96.12 92 VAL A CA 1
ATOM 758 C C . VAL A 1 92 ? -3.102 11.182 -1.930 1.00 96.12 92 VAL A C 1
ATOM 760 O O . VAL A 1 92 ? -2.520 12.218 -2.247 1.00 96.12 92 VAL A O 1
ATOM 763 N N . GLY A 1 93 ? -4.067 10.648 -2.674 1.00 95.69 93 GLY A N 1
ATOM 764 C CA . GLY A 1 93 ? -4.553 11.247 -3.912 1.00 95.69 93 GLY A CA 1
ATOM 765 C C . GLY A 1 93 ? -5.852 10.606 -4.388 1.00 95.69 93 GLY A C 1
ATOM 766 O O . GLY A 1 93 ? -6.366 9.680 -3.761 1.00 95.69 93 GLY A O 1
ATOM 767 N N . TYR A 1 94 ? -6.380 11.100 -5.507 1.00 94.50 94 TYR A N 1
ATOM 768 C CA . TYR A 1 94 ? -7.589 10.548 -6.113 1.00 94.50 94 TYR A CA 1
ATOM 769 C C . TYR A 1 94 ? -7.322 9.190 -6.762 1.00 94.50 94 TYR A C 1
ATOM 771 O O . TYR A 1 94 ? -6.387 9.033 -7.547 1.00 94.50 94 TYR A O 1
ATOM 779 N N . TYR A 1 95 ? -8.193 8.223 -6.480 1.00 92.94 95 TYR A N 1
ATOM 780 C CA . TYR A 1 95 ? -8.215 6.944 -7.176 1.00 92.94 95 TYR A CA 1
ATOM 781 C C . TYR A 1 95 ? -9.132 7.032 -8.400 1.00 92.94 95 TYR A C 1
ATOM 783 O O . TYR A 1 95 ? -10.318 7.325 -8.274 1.00 92.94 95 TYR A O 1
ATOM 791 N N . THR A 1 96 ? -8.586 6.765 -9.588 1.00 92.31 96 THR A N 1
ATOM 792 C CA . THR A 1 96 ? -9.356 6.671 -10.837 1.00 92.31 96 THR A CA 1
ATOM 793 C C . THR A 1 96 ? -9.106 5.313 -11.474 1.00 92.31 96 THR A C 1
ATOM 795 O O . THR A 1 96 ? -7.970 4.970 -11.801 1.00 92.31 96 THR A O 1
ATOM 798 N N . LYS A 1 97 ? -10.170 4.536 -11.680 1.00 90.88 97 LYS A N 1
ATOM 799 C CA . LYS A 1 97 ? -10.097 3.243 -12.361 1.00 90.88 97 LYS A CA 1
ATOM 800 C C . LYS A 1 97 ? -10.199 3.445 -13.872 1.00 90.88 97 LYS A C 1
ATOM 802 O O . LYS A 1 97 ? -11.275 3.719 -14.389 1.00 90.88 97 LYS A O 1
ATOM 807 N N . LEU A 1 98 ? -9.071 3.331 -14.572 1.00 93.44 98 LEU A N 1
ATOM 808 C CA . LEU A 1 98 ? -8.993 3.519 -16.031 1.00 93.44 98 LEU A CA 1
ATOM 809 C C . LEU A 1 98 ? -9.021 2.208 -16.820 1.00 93.44 98 LEU A C 1
ATOM 811 O O . LEU A 1 98 ? -9.324 2.223 -18.009 1.00 93.44 98 LEU A O 1
ATOM 815 N N . MET A 1 99 ? -8.716 1.089 -16.164 1.00 93.56 99 MET A N 1
ATOM 816 C CA . MET A 1 99 ? -8.754 -0.251 -16.739 1.00 93.56 99 MET A CA 1
ATOM 817 C C . MET A 1 99 ? -9.483 -1.203 -15.785 1.00 93.56 99 MET A C 1
ATOM 819 O O . MET A 1 99 ? -9.292 -1.126 -14.570 1.00 93.56 99 MET A O 1
ATOM 823 N N . GLU A 1 100 ? -10.277 -2.121 -16.328 1.00 92.69 100 GLU A N 1
ATOM 824 C CA . GLU A 1 100 ? -10.934 -3.205 -15.590 1.00 92.69 100 GLU A CA 1
ATOM 825 C C . GLU A 1 100 ? -10.997 -4.460 -16.460 1.00 92.69 100 GLU A C 1
ATOM 827 O O . GLU A 1 100 ? -11.404 -4.376 -17.615 1.00 92.69 100 GLU A O 1
ATOM 832 N N . ASP A 1 101 ? -10.556 -5.609 -15.940 1.00 93.50 101 ASP A N 1
ATOM 833 C CA . ASP A 1 101 ? -10.595 -6.902 -16.644 1.00 93.50 101 ASP A CA 1
ATOM 834 C C . ASP A 1 101 ? -10.063 -6.850 -18.091 1.00 93.50 101 ASP A C 1
ATOM 836 O O . ASP A 1 101 ? -10.638 -7.404 -19.030 1.00 93.50 101 ASP A O 1
ATOM 840 N N . GLY A 1 102 ? -8.950 -6.131 -18.281 1.00 94.06 102 GLY A N 1
ATOM 841 C CA . GLY A 1 102 ? -8.304 -5.949 -19.585 1.00 94.06 102 GLY A CA 1
ATOM 842 C C . GLY A 1 102 ? -8.994 -4.947 -20.519 1.00 94.06 102 GLY A C 1
ATOM 843 O O . GLY A 1 102 ? -8.634 -4.874 -21.692 1.00 94.06 102 GLY A O 1
ATOM 844 N N . ARG A 1 103 ? -9.966 -4.166 -20.033 1.00 93.75 103 ARG A N 1
ATOM 845 C CA . ARG A 1 103 ? -10.728 -3.184 -20.818 1.00 93.75 103 ARG A CA 1
ATOM 846 C C . ARG A 1 103 ? -10.477 -1.763 -20.343 1.00 93.75 103 ARG A C 1
ATOM 848 O O . ARG A 1 103 ? -10.411 -1.517 -19.145 1.00 93.75 103 ARG A O 1
ATOM 855 N N . PHE A 1 104 ? -10.377 -0.836 -21.291 1.00 93.69 104 PHE A N 1
ATOM 856 C CA . PHE A 1 104 ? -10.248 0.596 -21.029 1.00 93.69 104 PHE A CA 1
ATOM 857 C C . PHE A 1 104 ? -11.604 1.223 -20.699 1.00 93.69 104 PHE A C 1
ATOM 859 O O . PHE A 1 104 ? -12.586 0.965 -21.391 1.00 93.69 104 PHE A O 1
ATOM 866 N N . MET A 1 105 ? -11.640 2.039 -19.643 1.00 88.50 105 MET A N 1
ATOM 867 C CA . MET A 1 105 ? -12.868 2.575 -19.037 1.00 88.50 105 MET A CA 1
ATOM 868 C C . MET A 1 105 ? -13.044 4.095 -19.231 1.00 88.50 105 MET A C 1
ATOM 870 O O . MET A 1 105 ? -14.096 4.637 -18.902 1.00 88.50 105 MET A O 1
ATOM 874 N N . TRP A 1 106 ? -12.028 4.803 -19.741 1.00 80.81 106 TRP A N 1
ATOM 875 C CA . TRP A 1 106 ? -12.060 6.258 -19.982 1.00 80.81 106 TRP A CA 1
ATOM 876 C C . TRP A 1 106 ? -12.972 6.593 -21.171 1.00 80.81 106 TRP A C 1
ATOM 878 O O . TRP A 1 106 ? -13.007 5.820 -22.127 1.00 80.81 106 TRP A O 1
ATOM 888 N N . PRO A 1 107 ? -13.714 7.713 -21.116 1.00 74.19 107 PRO A N 1
ATOM 889 C CA . PRO A 1 107 ? -15.118 7.723 -21.480 1.00 74.19 107 PRO A CA 1
ATOM 890 C C . PRO A 1 107 ? -15.369 7.076 -22.842 1.00 74.19 107 PRO A C 1
ATOM 892 O O . PRO A 1 107 ? -14.991 7.605 -23.888 1.00 74.19 107 PRO A O 1
ATOM 895 N N . VAL A 1 108 ? -16.113 5.971 -22.812 1.00 59.22 108 VAL A N 1
ATOM 896 C CA . VAL A 1 108 ? -17.087 5.716 -23.867 1.00 59.22 108 VAL A CA 1
ATOM 897 C C . VAL A 1 108 ? -18.198 6.724 -23.585 1.00 59.22 108 VAL A C 1
ATOM 899 O O . VAL A 1 108 ? -18.976 6.556 -22.646 1.00 59.22 108 VAL A O 1
ATOM 902 N N . ALA A 1 109 ? -18.205 7.846 -24.310 1.00 48.56 109 ALA A N 1
ATOM 903 C CA . ALA A 1 109 ? -19.444 8.597 -24.465 1.00 48.56 109 ALA A CA 1
ATOM 904 C C . ALA A 1 109 ? -20.517 7.593 -24.921 1.00 48.56 109 ALA A C 1
ATOM 906 O O . ALA A 1 109 ? -20.199 6.698 -25.708 1.00 48.56 109 ALA A O 1
ATOM 907 N N . GLY A 1 110 ? -21.717 7.689 -24.344 1.00 41.56 110 GLY A N 1
ATOM 908 C CA . GLY A 1 110 ? -22.830 6.789 -24.661 1.00 41.56 110 GLY A CA 1
ATOM 909 C C . GLY A 1 110 ? -23.110 6.662 -26.153 1.00 41.56 110 GLY A C 1
ATOM 910 O O . GLY A 1 110 ? -22.791 7.612 -26.905 1.00 41.56 110 GLY A O 1
#

Radius of gyration: 17.16 Å; chains: 1; bounding box: 38×26×46 Å